Protein AF-A0A8J4TEA5-F1 (afdb_monomer_lite)

Structure (mmCIF, N/CA/C/O backbone):
data_AF-A0A8J4TEA5-F1
#
_entry.id   AF-A0A8J4TEA5-F1
#
loop_
_atom_site.group_PDB
_atom_site.id
_atom_site.type_symbol
_atom_site.label_atom_id
_atom_site.label_alt_id
_atom_site.label_comp_id
_atom_site.label_asym_id
_atom_site.label_entity_id
_atom_site.label_seq_id
_atom_site.pdbx_PDB_ins_code
_atom_site.Cartn_x
_atom_site.Cartn_y
_atom_site.Cartn_z
_atom_site.occupancy
_atom_site.B_iso_or_equiv
_atom_site.auth_seq_id
_atom_site.auth_comp_id
_atom_site.auth_asym_id
_atom_site.auth_atom_id
_atom_site.pdbx_PDB_model_num
ATOM 1 N N . MET A 1 1 ? 71.083 -6.323 24.530 1.00 54.84 1 MET A N 1
ATOM 2 C CA . MET A 1 1 ? 70.766 -6.629 23.123 1.00 54.84 1 MET A CA 1
ATOM 3 C C . MET A 1 1 ? 69.587 -7.577 23.163 1.00 54.84 1 MET A C 1
ATOM 5 O O . MET A 1 1 ? 69.746 -8.673 23.676 1.00 54.84 1 MET A O 1
ATOM 9 N N . VAL A 1 2 ? 68.397 -7.080 22.828 1.00 57.88 2 VAL A N 1
ATOM 10 C CA . VAL A 1 2 ? 67.148 -7.854 22.814 1.00 57.88 2 VAL A CA 1
ATOM 11 C C . VAL A 1 2 ? 66.855 -8.133 21.348 1.00 57.88 2 VAL A C 1
ATOM 13 O O . VAL A 1 2 ? 66.681 -7.182 20.589 1.00 57.88 2 VAL A O 1
ATOM 16 N N . ASP A 1 3 ? 66.877 -9.407 20.967 1.00 55.09 3 ASP A N 1
ATOM 17 C CA . ASP A 1 3 ? 66.450 -9.868 19.646 1.00 55.09 3 ASP A CA 1
ATOM 18 C C . ASP A 1 3 ? 64.917 -9.767 19.523 1.00 55.09 3 ASP A C 1
ATOM 20 O O . ASP A 1 3 ? 64.208 -10.243 20.418 1.00 55.09 3 ASP A O 1
ATOM 24 N N . PRO A 1 4 ? 64.384 -9.162 18.447 1.00 65.62 4 PRO A N 1
ATOM 25 C CA . PRO A 1 4 ? 62.966 -9.228 18.101 1.00 65.62 4 PRO A CA 1
ATOM 26 C C . PRO A 1 4 ? 62.589 -10.607 17.537 1.00 65.62 4 PRO A C 1
ATOM 28 O O . PRO A 1 4 ? 63.216 -11.088 16.598 1.00 65.62 4 PRO A O 1
ATOM 31 N N . LEU A 1 5 ? 61.540 -11.224 18.089 1.00 60.00 5 LEU A N 1
ATOM 32 C CA . LEU A 1 5 ? 60.923 -12.439 17.548 1.00 60.00 5 LEU A CA 1
ATOM 33 C C . LEU A 1 5 ? 59.873 -12.093 16.478 1.00 60.00 5 LEU A C 1
ATOM 35 O O . LEU A 1 5 ? 59.107 -11.140 16.626 1.00 60.00 5 LEU A O 1
ATOM 39 N N . GLU A 1 6 ? 59.890 -12.899 15.417 1.00 63.53 6 GLU A N 1
ATOM 40 C CA . GLU A 1 6 ? 59.111 -12.840 14.172 1.00 63.53 6 GLU A CA 1
ATOM 41 C C . GLU A 1 6 ? 57.578 -12.988 14.355 1.00 63.53 6 GLU A C 1
ATOM 43 O O . GLU A 1 6 ? 57.129 -13.542 15.364 1.00 63.53 6 GLU A O 1
ATOM 48 N N . PRO A 1 7 ? 56.756 -12.549 13.374 1.00 56.31 7 PRO A N 1
ATOM 49 C CA . PRO A 1 7 ? 55.298 -12.684 13.395 1.00 56.31 7 PRO A CA 1
ATOM 50 C C . PRO A 1 7 ? 54.759 -13.773 12.448 1.00 56.31 7 PRO A C 1
ATOM 52 O O . PRO A 1 7 ? 55.001 -13.723 11.244 1.00 56.31 7 PRO A O 1
ATOM 55 N N . GLU A 1 8 ? 53.894 -14.667 12.939 1.00 46.09 8 GLU A N 1
ATOM 56 C CA . GLU A 1 8 ? 53.123 -15.594 12.096 1.00 46.09 8 GLU A CA 1
ATOM 57 C C . GLU A 1 8 ? 51.718 -15.834 12.677 1.00 46.09 8 GLU A C 1
ATOM 59 O O . GLU A 1 8 ? 51.585 -16.395 13.757 1.00 46.09 8 GLU A O 1
ATOM 64 N N . ASP A 1 9 ? 50.666 -15.431 11.952 1.00 49.34 9 ASP A N 1
ATOM 65 C CA . ASP A 1 9 ? 49.550 -16.344 11.655 1.00 49.34 9 ASP A CA 1
ATOM 66 C C . ASP A 1 9 ? 48.662 -15.797 10.522 1.00 49.34 9 ASP A C 1
ATOM 68 O O . ASP A 1 9 ? 47.962 -14.785 10.637 1.00 49.34 9 ASP A O 1
ATOM 72 N N . GLN A 1 10 ? 48.723 -16.479 9.379 1.00 50.19 10 GLN A N 1
ATOM 73 C CA . GLN A 1 10 ? 47.953 -16.177 8.176 1.00 50.19 10 GLN A CA 1
ATOM 74 C C . GLN A 1 10 ? 46.578 -16.844 8.274 1.00 50.19 10 GLN A C 1
ATOM 76 O O . GLN A 1 10 ? 46.428 -18.059 8.131 1.00 50.19 10 GLN A O 1
ATOM 81 N N . ASN A 1 11 ? 45.554 -16.021 8.494 1.00 47.53 11 ASN A N 1
ATOM 82 C CA . ASN A 1 11 ? 44.159 -16.437 8.524 1.00 47.53 11 ASN A CA 1
ATOM 83 C C . ASN A 1 11 ? 43.731 -17.011 7.153 1.00 47.53 11 ASN A C 1
ATOM 85 O O . ASN A 1 11 ? 43.715 -16.317 6.134 1.00 47.53 11 ASN A O 1
ATOM 89 N N . LYS A 1 12 ? 43.408 -18.309 7.129 1.00 49.78 12 LYS A N 1
ATOM 90 C CA . LYS A 1 12 ? 43.076 -19.090 5.929 1.00 49.78 12 LYS A CA 1
ATOM 91 C C . LYS A 1 12 ? 41.698 -18.709 5.381 1.00 49.78 12 LYS A C 1
ATOM 93 O O . LYS A 1 12 ? 40.661 -19.098 5.913 1.00 49.78 12 LYS A O 1
ATOM 98 N N . ILE A 1 13 ? 41.704 -18.014 4.247 1.00 47.03 13 ILE A N 1
ATOM 99 C CA . ILE A 1 13 ? 40.553 -17.771 3.370 1.00 47.03 13 ILE A CA 1
ATOM 100 C C . ILE A 1 13 ? 40.094 -19.107 2.762 1.00 47.03 13 ILE A C 1
ATOM 102 O O . ILE A 1 13 ? 40.784 -19.694 1.931 1.00 47.03 13 ILE A O 1
ATOM 106 N N . LYS A 1 14 ? 38.911 -19.591 3.154 1.00 52.03 14 LYS A N 1
ATOM 107 C CA . LYS A 1 14 ? 38.237 -20.748 2.542 1.00 52.03 14 LYS A CA 1
ATOM 108 C C . LYS A 1 14 ? 37.222 -20.235 1.513 1.00 52.03 14 LYS A C 1
ATOM 110 O O . LYS A 1 14 ? 36.134 -19.805 1.878 1.00 52.03 14 LYS A O 1
ATOM 115 N N . ARG A 1 15 ? 37.586 -20.245 0.226 1.00 42.56 15 ARG A N 1
ATOM 116 C CA . ARG A 1 15 ? 36.640 -20.082 -0.895 1.00 42.56 15 ARG A CA 1
ATOM 117 C C . ARG A 1 15 ? 36.184 -21.470 -1.365 1.00 42.56 15 ARG A C 1
ATOM 119 O O . ARG A 1 15 ? 37.051 -22.324 -1.541 1.00 42.56 15 ARG A O 1
ATOM 126 N N . PRO A 1 16 ? 34.880 -21.721 -1.579 1.00 50.53 16 PRO A N 1
ATOM 127 C CA . PRO A 1 16 ? 34.434 -22.956 -2.203 1.00 50.53 16 PRO A CA 1
ATOM 128 C C . PRO A 1 16 ? 34.697 -22.893 -3.712 1.00 50.53 16 PRO A C 1
ATOM 130 O O . PRO A 1 16 ? 34.284 -21.965 -4.405 1.00 50.53 16 PRO A O 1
ATOM 133 N N . TYR A 1 17 ? 35.447 -23.887 -4.169 1.00 45.22 17 TYR A N 1
ATOM 134 C CA . TYR A 1 17 ? 35.775 -24.194 -5.555 1.00 45.22 17 TYR A CA 1
ATOM 135 C C . TYR A 1 17 ? 34.497 -24.677 -6.262 1.00 45.22 17 TYR A C 1
ATOM 137 O O . TYR A 1 17 ? 33.875 -25.628 -5.794 1.00 45.22 17 TYR A O 1
ATOM 145 N N . PHE A 1 18 ? 34.096 -24.037 -7.361 1.00 44.44 18 PHE A N 1
ATOM 146 C CA . PHE A 1 18 ? 33.164 -24.629 -8.323 1.00 44.44 18 PHE A CA 1
ATOM 147 C C . PHE A 1 18 ? 33.994 -25.103 -9.515 1.00 44.44 18 PHE A C 1
ATOM 149 O O . PHE A 1 18 ? 34.593 -24.293 -10.220 1.00 44.44 18 PHE A O 1
ATOM 156 N N . GLU A 1 19 ? 34.070 -26.422 -9.677 1.00 41.06 19 GLU A N 1
ATOM 157 C CA . GLU A 1 19 ? 34.690 -27.087 -10.819 1.00 41.06 19 GLU A CA 1
ATOM 158 C C . GLU A 1 19 ? 33.821 -26.925 -12.070 1.00 41.06 19 GLU A C 1
ATOM 160 O O . GLU A 1 19 ? 32.629 -27.233 -12.081 1.00 41.06 19 GLU A O 1
ATOM 165 N N . THR A 1 20 ? 34.447 -26.460 -13.143 1.00 44.72 20 THR A N 1
ATOM 166 C CA . THR A 1 20 ? 34.006 -26.625 -14.527 1.00 44.72 20 THR A CA 1
ATOM 167 C C . THR A 1 20 ? 34.498 -27.970 -15.066 1.00 44.72 20 THR A C 1
ATOM 169 O O . THR A 1 20 ? 35.666 -28.301 -14.867 1.00 44.72 20 THR A O 1
ATOM 172 N N . PRO A 1 21 ? 33.696 -28.698 -15.860 1.00 50.22 21 PRO A N 1
ATOM 173 C CA . PRO A 1 21 ? 34.236 -29.647 -16.820 1.00 50.22 21 PRO A CA 1
ATOM 174 C C . PRO A 1 21 ? 34.131 -29.084 -18.243 1.00 50.22 21 PRO A C 1
ATOM 176 O O . PRO A 1 21 ? 33.059 -28.715 -18.719 1.00 50.22 21 PRO A O 1
ATOM 179 N N . ALA A 1 22 ? 35.279 -29.029 -18.916 1.00 36.62 22 ALA A N 1
ATOM 180 C CA . ALA A 1 22 ? 35.424 -28.815 -20.350 1.00 36.62 22 ALA A CA 1
ATOM 181 C C . ALA A 1 22 ? 35.763 -30.150 -21.038 1.00 36.62 22 ALA A C 1
ATOM 183 O O . ALA A 1 22 ? 36.584 -30.886 -20.495 1.00 36.62 22 ALA A O 1
ATOM 184 N N . ALA A 1 23 ? 35.157 -30.404 -22.210 1.00 37.38 23 ALA A N 1
ATOM 185 C CA . ALA A 1 23 ? 35.513 -31.342 -23.305 1.00 37.38 23 ALA A CA 1
ATOM 186 C C . ALA A 1 23 ? 34.206 -31.892 -23.928 1.00 37.38 23 ALA A C 1
ATOM 188 O O . ALA A 1 23 ? 33.296 -32.230 -23.185 1.00 37.38 23 ALA A O 1
ATOM 189 N N . ALA A 1 24 ? 33.990 -32.041 -25.237 1.00 37.72 24 ALA A N 1
ATOM 190 C CA . ALA A 1 24 ? 34.789 -31.832 -26.439 1.00 37.72 24 ALA A CA 1
ATOM 191 C C . ALA A 1 24 ? 33.845 -31.772 -27.670 1.00 37.72 24 ALA A C 1
ATOM 193 O O . ALA A 1 24 ? 32.758 -32.336 -27.629 1.00 37.72 24 ALA A O 1
ATOM 194 N N . SER A 1 25 ? 34.357 -31.180 -28.754 1.00 42.47 25 SER A N 1
ATOM 195 C CA . SER A 1 25 ? 34.213 -31.587 -30.167 1.00 42.47 25 SER A CA 1
ATOM 196 C C . SER A 1 25 ? 32.891 -31.488 -30.958 1.00 42.47 25 SER A C 1
ATOM 198 O O . SER A 1 25 ? 31.869 -32.059 -30.609 1.00 42.47 25 SER A O 1
ATOM 200 N N . GLU A 1 26 ? 33.087 -30.895 -32.148 1.00 40.88 26 GLU A N 1
ATOM 201 C CA . GLU A 1 26 ? 32.469 -31.157 -33.463 1.00 40.88 26 GLU A CA 1
ATOM 202 C C . GLU A 1 26 ? 31.247 -30.322 -33.904 1.00 40.88 26 GLU A C 1
ATOM 204 O O . GLU A 1 26 ? 30.128 -30.452 -33.423 1.00 40.88 26 GLU A O 1
ATOM 209 N N . ALA A 1 27 ? 31.505 -29.452 -34.894 1.00 42.91 27 ALA A N 1
ATOM 210 C CA . ALA A 1 27 ? 30.527 -28.774 -35.752 1.00 42.91 27 ALA A CA 1
ATOM 211 C C . ALA A 1 27 ? 29.870 -29.793 -36.713 1.00 42.91 27 ALA A C 1
ATOM 213 O O . ALA A 1 27 ? 30.503 -30.814 -36.994 1.00 42.91 27 ALA A O 1
ATOM 214 N N . PRO A 1 28 ? 28.670 -29.538 -37.286 1.00 41.94 28 PRO A N 1
ATOM 215 C CA . PRO A 1 28 ? 28.622 -28.717 -38.508 1.00 41.94 28 PRO A CA 1
ATOM 216 C C . PRO A 1 28 ? 27.302 -27.948 -38.793 1.00 41.94 28 PRO A C 1
ATOM 218 O O . PRO A 1 28 ? 26.219 -28.350 -38.397 1.00 41.94 28 PRO A O 1
ATOM 221 N N . CYS A 1 29 ? 27.463 -26.883 -39.588 1.00 29.98 29 CYS A N 1
ATOM 222 C CA . CYS A 1 29 ? 26.593 -26.334 -40.648 1.00 29.98 29 CYS A CA 1
ATOM 223 C C . CYS A 1 29 ? 25.100 -25.982 -40.441 1.00 29.98 29 CYS A C 1
ATOM 225 O O . CYS A 1 29 ? 24.303 -26.706 -39.859 1.00 29.98 29 CYS A O 1
ATOM 227 N N . LEU A 1 30 ? 24.758 -24.859 -41.086 1.00 38.50 30 LEU A N 1
ATOM 228 C CA . LEU A 1 30 ? 23.430 -24.321 -41.406 1.00 38.50 30 LEU A CA 1
ATOM 229 C C . LEU A 1 30 ? 22.550 -25.330 -42.183 1.00 38.50 30 LEU A C 1
ATOM 231 O O . LEU A 1 30 ? 23.063 -26.308 -42.733 1.00 38.50 30 LEU A O 1
ATOM 235 N N . PRO A 1 31 ? 21.244 -25.043 -42.320 1.00 40.28 31 PRO A N 1
ATOM 236 C CA . PRO A 1 31 ? 20.863 -24.339 -43.543 1.00 40.28 31 PRO A CA 1
ATOM 237 C C . PRO A 1 31 ? 19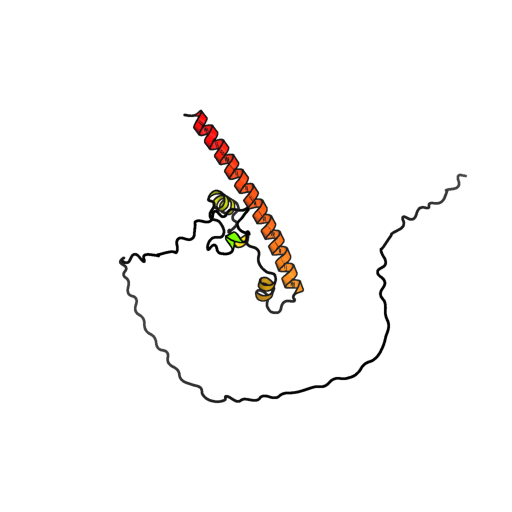.903 -23.163 -43.331 1.00 40.28 31 PRO A C 1
ATOM 239 O O . PRO A 1 31 ? 19.056 -23.145 -42.439 1.00 40.28 31 PRO A O 1
ATOM 242 N N . GLU A 1 32 ? 20.073 -22.204 -44.231 1.00 35.75 32 GLU A N 1
ATOM 243 C CA . GLU A 1 32 ? 19.113 -21.186 -44.636 1.00 35.75 32 GLU A CA 1
ATOM 244 C C . GLU A 1 32 ? 17.847 -21.843 -45.186 1.00 35.75 32 GLU A C 1
ATOM 246 O O . GLU A 1 32 ? 17.954 -22.829 -45.916 1.00 35.75 32 GLU A O 1
ATOM 251 N N . GLN A 1 33 ? 16.678 -21.276 -44.886 1.00 35.91 33 GLN A N 1
ATOM 252 C CA . GLN A 1 33 ? 15.526 -21.332 -45.784 1.00 35.91 33 GLN A CA 1
ATOM 253 C C . GLN A 1 33 ? 14.772 -20.007 -45.700 1.00 35.91 33 GLN A C 1
ATOM 255 O O . GLN A 1 33 ? 14.058 -19.726 -44.735 1.00 35.91 33 GLN A O 1
ATOM 260 N N . ASP A 1 34 ? 15.001 -19.201 -46.730 1.00 32.69 34 ASP A N 1
ATOM 261 C CA . ASP A 1 34 ? 14.084 -18.199 -47.240 1.00 32.69 34 ASP A CA 1
ATOM 262 C C . ASP A 1 34 ? 12.714 -18.831 -47.501 1.00 32.69 34 ASP A C 1
ATOM 264 O O . ASP A 1 34 ? 12.623 -19.873 -48.142 1.00 32.69 34 ASP A O 1
ATOM 268 N N . GLU A 1 35 ? 11.649 -18.171 -47.058 1.00 35.19 35 GLU A N 1
ATOM 269 C CA . GLU A 1 35 ? 10.348 -18.267 -47.716 1.00 35.19 35 GLU A CA 1
ATOM 270 C C . GLU A 1 35 ? 9.827 -16.837 -47.853 1.00 35.19 35 GLU A C 1
ATOM 272 O O . GLU A 1 35 ? 9.188 -16.263 -46.965 1.00 35.19 35 GLU A O 1
ATOM 277 N N . ASP A 1 36 ? 10.173 -16.263 -49.002 1.00 31.34 36 ASP A N 1
ATOM 278 C CA . ASP A 1 36 ? 9.423 -15.223 -49.680 1.00 31.34 36 ASP A CA 1
ATOM 279 C C . ASP A 1 36 ? 7.919 -15.507 -49.601 1.00 31.34 36 ASP A C 1
ATOM 281 O O . ASP A 1 36 ? 7.414 -16.521 -50.092 1.00 31.34 36 ASP A O 1
ATOM 285 N N . ARG A 1 37 ? 7.160 -14.555 -49.060 1.00 38.84 37 ARG A N 1
ATOM 286 C CA . ARG A 1 37 ? 5.764 -14.417 -49.464 1.00 38.84 37 ARG A CA 1
ATOM 287 C C . ARG A 1 37 ? 5.397 -12.960 -49.626 1.00 38.84 37 ARG A C 1
ATOM 289 O O . ARG A 1 37 ? 4.761 -12.340 -48.775 1.00 38.84 37 ARG A O 1
ATOM 296 N N . GLU A 1 38 ? 5.765 -12.463 -50.796 1.00 33.06 38 GLU A N 1
ATOM 297 C CA . GLU A 1 38 ? 5.090 -11.370 -51.471 1.00 33.06 38 GLU A CA 1
ATOM 298 C C . GLU A 1 38 ? 3.570 -11.597 -51.451 1.00 33.06 38 GLU A C 1
ATOM 300 O O . GLU A 1 38 ? 3.068 -12.662 -51.822 1.00 33.06 38 GLU A O 1
ATOM 305 N N . LYS A 1 39 ? 2.829 -10.576 -51.019 1.00 41.09 39 LYS A N 1
ATOM 306 C CA . LYS A 1 39 ? 1.477 -10.283 -51.505 1.00 41.09 39 LYS A CA 1
ATOM 307 C C . LYS A 1 39 ? 1.163 -8.815 -51.253 1.00 41.09 39 LYS A C 1
ATOM 309 O O . LYS A 1 39 ? 0.598 -8.424 -50.237 1.00 41.09 39 LYS A O 1
ATOM 314 N N . GLU A 1 40 ? 1.636 -8.022 -52.204 1.00 34.50 40 GLU A N 1
ATOM 315 C CA . GLU A 1 40 ? 0.858 -7.042 -52.958 1.00 34.50 40 GLU A CA 1
ATOM 316 C C . GLU A 1 40 ? -0.489 -6.626 -52.338 1.00 34.50 40 GLU A C 1
ATOM 318 O O . GLU A 1 40 ? -1.475 -7.366 -52.349 1.00 34.50 40 GLU A O 1
ATOM 323 N N . LYS A 1 41 ? -0.547 -5.370 -51.892 1.00 34.97 41 LYS A N 1
ATOM 324 C CA . LYS A 1 41 ? -1.749 -4.549 -52.032 1.00 34.97 41 LYS A CA 1
ATOM 325 C C . LYS A 1 41 ? -1.338 -3.094 -52.217 1.00 34.97 41 LYS A C 1
ATOM 327 O O . LYS A 1 41 ? -1.284 -2.303 -51.281 1.00 34.97 41 LYS A O 1
ATOM 332 N N . THR A 1 42 ? -1.007 -2.769 -53.458 1.00 27.80 42 THR A N 1
ATOM 333 C CA . THR A 1 42 ? -0.973 -1.393 -53.944 1.00 27.80 42 THR A CA 1
ATOM 334 C C . THR A 1 42 ? -2.380 -0.994 -54.379 1.00 27.80 42 THR A C 1
ATOM 336 O O . THR A 1 42 ? -3.129 -1.817 -54.902 1.00 27.80 42 THR A O 1
ATOM 339 N N . ALA A 1 43 ? -2.652 0.301 -54.216 1.00 30.97 43 ALA A N 1
ATOM 340 C CA . ALA A 1 43 ? -3.688 1.109 -54.857 1.00 30.97 43 ALA A CA 1
ATOM 341 C C . ALA A 1 43 ? -4.904 1.457 -53.970 1.00 30.97 43 ALA A C 1
ATOM 343 O O . ALA A 1 43 ? -5.829 0.666 -53.802 1.00 30.97 43 ALA A O 1
ATOM 344 N N . LEU A 1 44 ? -4.889 2.702 -53.468 1.00 31.53 44 LEU A N 1
ATOM 345 C CA . LEU A 1 44 ? -5.794 3.816 -53.830 1.00 31.53 44 LEU A CA 1
ATOM 346 C C . LEU A 1 44 ? -6.102 4.712 -52.607 1.00 31.53 44 LEU A C 1
ATOM 348 O O . LEU A 1 44 ? -6.976 4.414 -51.802 1.00 31.53 44 LEU A O 1
ATOM 352 N N . ASP A 1 45 ? -5.362 5.819 -52.515 1.00 35.84 45 ASP A N 1
ATOM 353 C CA . ASP A 1 45 ? -5.788 7.129 -51.968 1.00 35.84 45 ASP A CA 1
ATOM 354 C C . ASP A 1 45 ? -6.632 7.852 -53.060 1.00 35.84 45 ASP A C 1
ATOM 356 O O . ASP A 1 45 ? -6.621 7.348 -54.194 1.00 35.84 45 ASP A O 1
ATOM 360 N N . PRO A 1 46 ? -7.247 9.049 -52.890 1.00 48.38 46 PRO A N 1
ATOM 361 C CA . PRO A 1 46 ? -7.595 9.881 -51.714 1.00 48.38 46 PRO A CA 1
ATOM 362 C C . PRO A 1 46 ? -9.116 10.185 -51.660 1.00 48.38 46 PRO A C 1
ATOM 364 O O . PRO A 1 46 ? -9.822 9.937 -52.632 1.00 48.38 46 PRO A O 1
ATOM 367 N N . GLN A 1 47 ? -9.618 10.839 -50.601 1.00 31.58 47 GLN A N 1
ATOM 368 C CA . GLN A 1 47 ? -10.272 12.160 -50.746 1.00 31.58 47 GLN A CA 1
ATOM 369 C C . GLN A 1 47 ? -10.737 12.772 -49.415 1.00 31.58 47 GLN A C 1
ATOM 371 O O . GLN A 1 47 ? -11.347 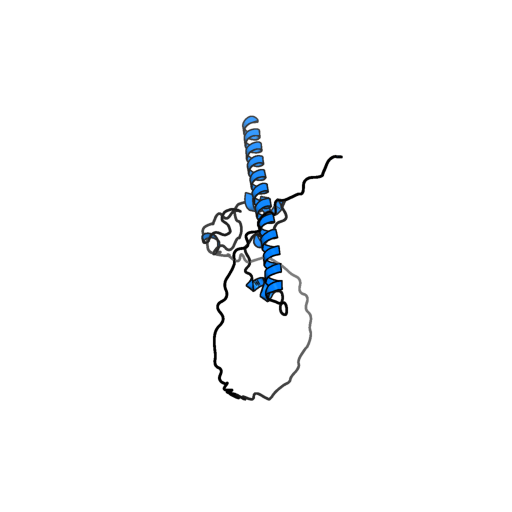12.133 -48.562 1.00 31.58 47 GLN A O 1
ATOM 376 N N . GLU A 1 48 ? -10.402 14.056 -49.316 1.00 34.12 48 GLU A N 1
ATOM 377 C CA . GLU A 1 48 ? -10.760 15.074 -48.335 1.00 34.12 48 GLU A CA 1
ATOM 378 C C . GLU A 1 48 ? -12.257 15.141 -48.008 1.00 34.12 48 GLU A C 1
ATOM 380 O O . GLU A 1 48 ? -13.086 14.954 -48.893 1.00 34.12 48 GLU A O 1
ATOM 385 N N . GLN A 1 49 ? -12.580 15.555 -46.775 1.00 33.25 49 GLN A N 1
ATOM 386 C CA . GLN A 1 49 ? -13.445 16.720 -46.522 1.00 33.25 49 GLN A CA 1
ATOM 387 C C . GLN A 1 49 ? -13.543 17.029 -45.015 1.00 33.25 49 GLN A C 1
ATOM 389 O O . GLN A 1 49 ? -14.225 16.344 -44.260 1.00 33.25 49 GLN A O 1
ATOM 394 N N . GLU A 1 50 ? -12.879 18.108 -44.596 1.00 36.00 50 GLU A N 1
ATOM 395 C CA . GLU A 1 50 ? -13.434 19.047 -43.607 1.00 36.00 50 GLU A CA 1
ATOM 396 C C . GLU A 1 50 ? -14.568 19.835 -44.294 1.00 36.00 50 GLU A C 1
ATOM 398 O O . GLU A 1 50 ? -14.457 20.100 -45.499 1.00 36.00 50 GLU A O 1
ATOM 403 N N . PRO A 1 51 ? -15.667 20.185 -43.594 1.00 38.94 51 PRO A N 1
ATOM 404 C CA . PRO A 1 51 ? -15.663 21.437 -42.825 1.00 38.94 51 PRO A CA 1
ATOM 405 C C . PRO A 1 51 ? -16.507 21.458 -41.528 1.00 38.94 51 PRO A C 1
ATOM 407 O O . PRO A 1 51 ? -17.589 20.884 -41.439 1.00 38.94 51 PRO A O 1
ATOM 410 N N . GLN A 1 52 ? -15.981 22.191 -40.540 1.00 33.19 52 GLN A N 1
ATOM 411 C CA . GLN A 1 52 ? -16.616 23.286 -39.779 1.00 33.19 52 GLN A CA 1
ATOM 412 C C . GLN A 1 52 ? -18.157 23.278 -39.637 1.00 33.19 52 GLN A C 1
ATOM 414 O O . GLN A 1 52 ? -18.855 23.430 -40.626 1.00 33.19 52 GLN A O 1
ATOM 419 N N . GLU A 1 53 ? -18.688 23.282 -38.406 1.00 32.75 53 GLU A N 1
ATOM 420 C CA . GLU A 1 53 ? -19.345 24.470 -37.824 1.00 32.75 53 GLU A CA 1
ATOM 421 C C . GLU A 1 53 ? -19.889 24.238 -36.406 1.00 32.75 53 GLU A C 1
ATOM 423 O O . GLU A 1 53 ? -20.128 23.133 -35.927 1.00 32.75 53 GLU A O 1
ATOM 428 N N . GLN A 1 54 ? -20.006 25.368 -35.729 1.00 39.16 54 GLN A N 1
ATOM 429 C CA . GLN A 1 54 ? -20.272 25.594 -34.324 1.00 39.16 54 GLN A CA 1
ATOM 430 C C . GLN A 1 54 ? -21.757 25.410 -34.002 1.00 39.16 54 GLN A C 1
ATOM 432 O O . GLN A 1 54 ? -22.597 25.869 -34.763 1.00 39.16 54 GLN A O 1
ATOM 437 N N . VAL A 1 55 ? -22.084 24.931 -32.800 1.00 32.44 55 VAL A N 1
ATOM 438 C CA . VAL A 1 55 ? -23.181 25.530 -32.021 1.00 32.44 55 VAL A CA 1
ATOM 439 C C . VAL A 1 55 ? -23.008 25.223 -30.540 1.00 32.44 55 VAL A C 1
ATOM 441 O O . VAL A 1 55 ? -23.044 24.077 -30.099 1.00 32.44 55 VAL A O 1
ATOM 444 N N . ALA A 1 56 ? -22.842 26.291 -29.765 1.00 42.09 56 ALA A N 1
ATOM 445 C CA . ALA A 1 56 ? -23.161 26.285 -28.354 1.00 42.09 56 ALA A CA 1
ATOM 446 C C . ALA A 1 56 ? -24.675 26.075 -28.187 1.00 42.09 56 ALA A C 1
ATOM 448 O O . ALA A 1 56 ? -25.483 26.710 -28.866 1.00 42.09 56 ALA A O 1
ATOM 449 N N . SER A 1 57 ? -25.065 25.224 -27.247 1.00 38.91 57 SER A N 1
ATOM 450 C CA . SER A 1 57 ? -26.357 25.354 -26.581 1.00 38.91 57 SER A CA 1
ATOM 451 C C . SER A 1 57 ? -26.217 24.881 -25.149 1.00 38.91 57 SER A C 1
ATOM 453 O O . SER A 1 57 ? -26.066 23.698 -24.851 1.00 38.91 57 SER A O 1
ATOM 455 N N . GLU A 1 58 ? -26.221 25.874 -24.271 1.00 42.00 58 GLU A N 1
ATOM 456 C CA . GLU A 1 58 ? -26.611 25.739 -22.883 1.00 42.00 58 GLU A CA 1
ATOM 457 C C . GLU A 1 58 ? -27.974 25.044 -22.803 1.00 42.00 58 GLU A C 1
ATOM 459 O O . GLU A 1 58 ? -28.898 25.424 -23.517 1.00 42.00 58 GLU A O 1
ATOM 464 N N . GLN A 1 59 ? -28.106 24.066 -21.908 1.00 35.41 59 GLN A N 1
ATOM 465 C CA . GLN A 1 59 ? -29.105 24.045 -20.830 1.00 35.41 59 GLN A CA 1
ATOM 466 C C . GLN A 1 59 ? -29.257 22.619 -20.287 1.00 35.41 59 GLN A C 1
ATOM 468 O O . GLN A 1 59 ? -29.722 21.700 -20.954 1.00 35.41 59 GLN A O 1
ATOM 473 N N . SER A 1 60 ? -28.888 22.464 -19.015 1.00 37.16 60 SER A N 1
ATOM 474 C CA . SER A 1 60 ? -29.497 21.469 -18.126 1.00 37.16 60 SER A CA 1
ATOM 475 C C . SER A 1 60 ? -31.003 21.766 -18.022 1.00 37.16 60 SER A C 1
ATOM 477 O O . SER A 1 60 ? -31.369 22.944 -18.018 1.00 37.16 60 SER A O 1
ATOM 479 N N . PRO A 1 61 ? -31.876 20.752 -17.883 1.00 44.19 61 PRO A N 1
ATOM 480 C CA . PRO A 1 61 ? -32.036 20.147 -16.561 1.00 44.19 61 PRO A CA 1
ATOM 481 C C . PRO A 1 61 ? -32.271 18.623 -16.559 1.00 44.19 61 PRO A C 1
ATOM 483 O O . PRO A 1 61 ? -32.953 18.071 -17.412 1.00 44.19 61 PRO A O 1
ATOM 486 N N . GLN A 1 62 ? -31.698 17.981 -15.534 1.00 48.41 62 GLN A N 1
ATOM 487 C CA . GLN A 1 62 ? -32.235 16.873 -14.725 1.00 48.41 62 GLN A CA 1
ATOM 488 C C . GLN A 1 62 ? -33.369 16.029 -15.343 1.00 48.41 62 GLN A C 1
ATOM 490 O O . GLN A 1 62 ? -34.460 16.541 -15.543 1.00 48.41 62 GLN A O 1
ATOM 495 N N . VAL A 1 63 ? -33.116 14.726 -15.507 1.00 35.38 63 VAL A N 1
ATOM 496 C CA . VAL A 1 63 ? -33.948 13.535 -15.192 1.00 35.38 63 VAL A CA 1
ATOM 497 C C . VAL A 1 63 ? -33.388 12.433 -16.097 1.00 35.38 63 VAL A C 1
ATOM 499 O O . VAL A 1 63 ? -33.568 12.437 -17.307 1.00 35.38 63 VAL A O 1
ATOM 502 N N . SER A 1 64 ? -32.601 11.503 -15.576 1.00 37.03 64 SER A N 1
ATOM 503 C CA . SER A 1 64 ? -33.140 10.181 -15.270 1.00 37.03 64 SER A CA 1
ATOM 504 C C . SER A 1 64 ? -32.174 9.468 -14.343 1.00 37.03 64 SER A C 1
ATOM 506 O O . SER A 1 64 ? -30.990 9.336 -14.644 1.00 37.03 64 SER A O 1
ATOM 508 N N . GLN A 1 65 ? -32.711 9.004 -13.218 1.00 49.78 65 GLN A N 1
ATOM 509 C CA . GLN A 1 65 ? -32.135 7.943 -12.409 1.00 49.78 65 GLN A CA 1
ATOM 510 C C . GLN A 1 65 ? -31.760 6.779 -13.328 1.00 49.78 65 GLN A C 1
ATOM 512 O O . GLN A 1 65 ? -32.597 5.944 -13.663 1.00 49.78 65 GLN A O 1
ATOM 517 N N . LEU A 1 66 ? -30.493 6.713 -13.731 1.00 44.00 66 LEU A N 1
ATOM 518 C CA . LEU A 1 66 ? -29.899 5.448 -14.115 1.00 44.00 66 LEU A CA 1
ATOM 519 C C . LEU A 1 66 ? -29.870 4.629 -12.834 1.00 44.00 66 LEU A C 1
ATOM 521 O O . LEU A 1 66 ? -29.033 4.824 -11.953 1.00 44.00 66 LEU A O 1
ATOM 525 N N . GLN A 1 67 ? -30.882 3.777 -12.720 1.00 46.28 67 GLN A N 1
ATOM 526 C CA . GLN A 1 67 ? -30.905 2.616 -11.857 1.00 46.28 67 GLN A CA 1
ATOM 527 C C . GLN A 1 67 ? -29.661 1.805 -12.207 1.00 46.28 67 GLN A C 1
ATOM 529 O O . GLN A 1 67 ? -29.677 0.944 -13.082 1.00 46.28 67 GLN A O 1
ATOM 534 N N . ASN A 1 68 ? -28.548 2.149 -11.565 1.00 42.22 68 ASN A N 1
ATOM 535 C CA . ASN A 1 68 ? -27.356 1.341 -11.581 1.00 42.22 68 ASN A CA 1
ATOM 536 C C . ASN A 1 68 ? -27.722 0.126 -10.731 1.00 42.22 68 ASN A C 1
ATOM 538 O O . ASN A 1 68 ? -27.555 0.132 -9.512 1.00 42.22 68 ASN A O 1
ATOM 542 N N . SER A 1 69 ? -28.315 -0.886 -11.368 1.00 48.66 69 SER A N 1
ATOM 543 C CA . SER A 1 69 ? -28.328 -2.255 -10.868 1.00 48.66 69 SER A CA 1
ATOM 544 C C . SER A 1 69 ? -26.881 -2.728 -10.879 1.00 48.66 69 SER A C 1
ATOM 546 O O . SER A 1 69 ? -26.448 -3.504 -11.731 1.00 48.66 69 SER A O 1
ATOM 548 N N . GLU A 1 70 ? -26.094 -2.136 -9.992 1.00 59.88 70 GLU A N 1
ATOM 549 C CA . GLU A 1 70 ? -24.762 -2.584 -9.705 1.00 59.88 70 GLU A CA 1
ATOM 550 C C . GLU A 1 70 ? -24.937 -3.980 -9.112 1.00 59.88 70 GLU A C 1
ATOM 552 O O . GLU A 1 70 ? -25.738 -4.133 -8.184 1.00 59.88 70 GLU A O 1
ATOM 557 N N . PRO A 1 71 ? -24.301 -5.015 -9.681 1.00 51.53 71 PRO A N 1
ATOM 558 C CA . PRO A 1 71 ? -24.378 -6.337 -9.093 1.00 51.53 71 PRO A CA 1
ATOM 559 C C . PRO A 1 71 ? -23.975 -6.195 -7.627 1.00 51.53 71 PRO A C 1
ATOM 561 O O . PRO A 1 71 ? -22.923 -5.628 -7.330 1.00 51.53 71 PRO A O 1
ATOM 564 N N . GLU A 1 72 ? -24.855 -6.642 -6.728 1.00 56.12 72 GLU A N 1
ATOM 565 C CA . GLU A 1 72 ? -24.612 -6.767 -5.291 1.00 56.12 72 GLU A CA 1
ATOM 566 C C . GLU A 1 72 ? -23.422 -7.720 -5.118 1.00 56.12 72 GLU A C 1
ATOM 568 O O . GLU A 1 72 ? -23.566 -8.920 -4.891 1.00 56.12 72 GLU A O 1
ATOM 573 N N . HIS A 1 73 ? -22.212 -7.203 -5.326 1.00 55.59 73 HIS A N 1
ATOM 574 C CA . HIS A 1 73 ? -20.995 -7.899 -4.985 1.00 55.59 73 HIS A CA 1
ATOM 575 C C . HIS A 1 73 ? -21.075 -8.091 -3.471 1.00 55.59 73 HIS A C 1
ATOM 577 O O . HIS A 1 73 ? -21.229 -7.086 -2.763 1.00 55.59 73 HIS A O 1
ATOM 583 N N . PRO A 1 74 ? -21.005 -9.333 -2.949 1.00 63.47 74 PRO A N 1
ATOM 584 C CA . PRO A 1 74 ? -20.946 -9.541 -1.511 1.00 63.47 74 PRO A CA 1
ATOM 585 C C . PRO A 1 74 ? -19.869 -8.609 -0.970 1.00 63.47 74 PRO A C 1
ATOM 587 O O . PRO A 1 74 ? -18.766 -8.568 -1.510 1.00 63.47 74 PRO A O 1
ATOM 590 N N . LYS A 1 75 ? -20.233 -7.767 -0.000 1.00 71.94 75 LYS A N 1
ATOM 591 C CA . LYS A 1 75 ? -19.424 -6.620 0.418 1.00 71.94 75 LYS A CA 1
ATOM 592 C C . LYS A 1 75 ? -18.151 -7.122 1.099 1.00 71.94 75 LYS A C 1
ATOM 594 O O . LYS A 1 75 ? -18.110 -7.292 2.315 1.00 71.94 75 LYS A O 1
ATOM 599 N N . LEU A 1 76 ? -17.135 -7.428 0.295 1.00 86.69 76 LEU A N 1
ATOM 600 C CA . LEU A 1 76 ? -15.864 -7.969 0.752 1.00 86.69 76 LEU A CA 1
ATOM 601 C C . LEU A 1 76 ? -15.196 -6.930 1.651 1.00 86.69 76 LEU A C 1
ATOM 603 O O . LEU A 1 76 ? -15.054 -5.763 1.274 1.00 86.69 76 LEU A O 1
ATOM 607 N N . HIS A 1 77 ? -14.808 -7.347 2.855 1.00 93.56 77 HIS A N 1
ATOM 608 C CA . HIS A 1 77 ? -14.048 -6.504 3.768 1.00 93.56 77 HIS A CA 1
ATOM 609 C C . HIS A 1 77 ? -12.559 -6.618 3.438 1.00 93.56 77 HIS A C 1
ATOM 611 O O . HIS A 1 77 ? -11.928 -7.622 3.763 1.00 93.56 77 HIS A O 1
ATOM 617 N N . LEU A 1 78 ? -12.019 -5.592 2.788 1.00 95.25 78 LEU A N 1
ATOM 618 C CA . LEU A 1 78 ? -10.635 -5.500 2.343 1.00 95.25 78 LEU A CA 1
ATOM 619 C C . LEU A 1 78 ? -9.914 -4.416 3.138 1.00 95.25 78 LEU A C 1
ATOM 621 O O . LEU A 1 78 ? -10.357 -3.265 3.210 1.00 95.25 78 LEU A O 1
ATOM 625 N N . ASP A 1 79 ? -8.802 -4.788 3.741 1.00 96.31 79 ASP A N 1
ATOM 626 C CA . ASP A 1 79 ? -7.968 -3.973 4.600 1.00 96.31 79 ASP A CA 1
ATOM 627 C C . ASP A 1 79 ? -6.479 -4.160 4.246 1.00 96.31 79 ASP A C 1
ATOM 629 O O . ASP A 1 79 ? -6.120 -4.893 3.326 1.00 96.31 79 ASP A O 1
ATOM 633 N N . LEU A 1 80 ? -5.585 -3.469 4.960 1.00 97.06 80 LEU A N 1
ATOM 634 C CA . LEU A 1 80 ? -4.138 -3.485 4.676 1.00 97.06 80 LEU A CA 1
ATOM 635 C C . LEU A 1 80 ? -3.449 -4.849 4.894 1.00 97.06 80 LEU A C 1
ATOM 637 O O . LEU A 1 80 ? -2.238 -4.959 4.667 1.00 97.06 80 LEU A O 1
ATOM 641 N N . TYR A 1 81 ? -4.171 -5.866 5.365 1.00 96.44 81 TYR A N 1
ATOM 642 C CA . TYR A 1 81 ? -3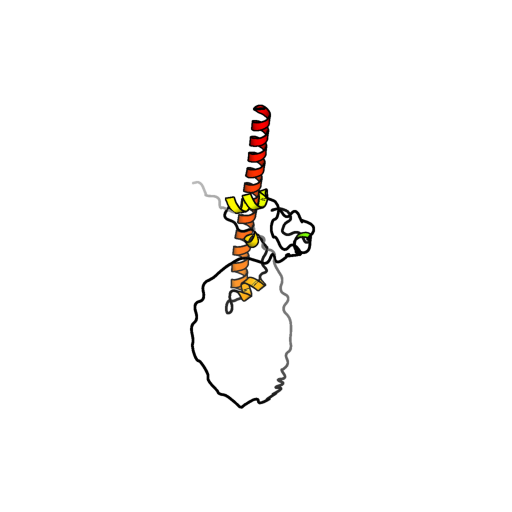.646 -7.204 5.622 1.00 96.44 81 TYR A CA 1
ATOM 643 C C . TYR A 1 81 ? -4.187 -8.264 4.661 1.00 96.44 81 TYR A C 1
ATOM 645 O O . TYR A 1 81 ? -3.547 -9.302 4.542 1.00 96.44 81 TYR A O 1
ATOM 653 N N . ASN A 1 82 ? -5.323 -8.030 3.997 1.00 94.88 82 ASN A N 1
ATOM 654 C CA . ASN A 1 82 ? -5.954 -9.028 3.124 1.00 94.88 82 ASN A CA 1
ATOM 655 C C . ASN A 1 82 ? -6.271 -8.541 1.695 1.00 94.88 82 ASN A C 1
ATOM 657 O O . ASN A 1 82 ? -6.860 -9.301 0.923 1.00 94.88 82 ASN A O 1
ATOM 661 N N . PHE A 1 83 ? -5.892 -7.313 1.326 1.00 95.19 83 PHE A N 1
ATOM 662 C CA . PHE A 1 83 ? -6.147 -6.756 -0.011 1.00 95.19 83 PHE A CA 1
ATOM 663 C C . PHE A 1 83 ? -5.421 -7.482 -1.157 1.00 95.19 83 PHE A C 1
ATOM 665 O O . PHE A 1 83 ? -5.837 -7.354 -2.303 1.00 95.19 83 PHE A O 1
ATOM 672 N N . ASP A 1 84 ? -4.349 -8.220 -0.866 1.00 92.31 84 ASP A N 1
ATOM 673 C CA . ASP A 1 84 ? -3.556 -9.006 -1.823 1.00 92.31 84 ASP A CA 1
ATOM 674 C C . ASP A 1 84 ? -3.876 -10.511 -1.769 1.00 92.31 84 ASP A C 1
ATOM 676 O O . ASP A 1 84 ? -3.180 -11.330 -2.365 1.00 92.31 84 ASP A O 1
ATOM 680 N N . SER A 1 85 ? -4.935 -10.892 -1.050 1.00 91.00 85 SER A N 1
ATOM 681 C CA . SER A 1 85 ? -5.398 -12.277 -0.995 1.00 91.00 85 SER A CA 1
ATOM 682 C C . SER A 1 85 ? -6.128 -12.675 -2.288 1.00 91.00 85 SER A C 1
ATOM 684 O O . SER A 1 85 ? -6.752 -11.823 -2.922 1.00 91.00 85 SER A O 1
ATOM 686 N N . PRO A 1 86 ? -6.169 -13.970 -2.657 1.00 89.12 86 PRO A N 1
ATOM 687 C CA . PRO A 1 86 ? -6.884 -14.428 -3.858 1.00 89.12 86 PRO A CA 1
ATOM 688 C C . PRO A 1 86 ? -8.388 -14.107 -3.823 1.00 89.12 86 PRO A C 1
ATOM 690 O O . PRO A 1 86 ? -9.039 -13.995 -4.855 1.00 89.12 86 PRO A O 1
ATOM 693 N N . VAL A 1 87 ? -8.955 -13.907 -2.628 1.00 85.31 87 VAL A N 1
ATOM 694 C CA . VAL A 1 87 ? -10.352 -13.477 -2.449 1.00 85.31 87 VAL A CA 1
ATOM 695 C C . VAL A 1 87 ? -10.566 -12.038 -2.943 1.00 85.31 87 VAL A C 1
ATOM 697 O O . VAL A 1 87 ? -11.675 -11.678 -3.333 1.00 85.31 87 VAL A O 1
ATOM 700 N N . ALA A 1 88 ? -9.515 -11.215 -2.944 1.00 88.25 88 ALA A N 1
ATOM 701 C CA . ALA A 1 88 ? -9.553 -9.823 -3.370 1.00 88.25 88 ALA A CA 1
ATOM 702 C C . ALA A 1 88 ? -9.362 -9.634 -4.887 1.00 88.25 88 ALA A C 1
ATOM 704 O O . ALA A 1 88 ? -9.779 -8.601 -5.402 1.00 88.25 88 ALA A O 1
ATOM 705 N N . GLU A 1 89 ? -8.809 -10.612 -5.618 1.00 85.88 89 GLU A N 1
ATOM 706 C CA . GLU A 1 89 ? -8.499 -10.496 -7.060 1.00 85.88 89 GLU A CA 1
ATOM 707 C C . GLU A 1 89 ? -9.730 -10.193 -7.938 1.00 85.88 89 GLU A C 1
ATOM 709 O O . GLU A 1 89 ? -9.612 -9.553 -8.980 1.00 85.88 89 GLU A O 1
ATOM 714 N N . GLY A 1 90 ? -10.927 -10.607 -7.509 1.00 82.25 90 GLY A N 1
ATOM 715 C CA . GLY A 1 90 ? -12.195 -10.313 -8.192 1.00 82.25 90 GLY A CA 1
ATOM 716 C C . GLY A 1 90 ? -12.921 -9.058 -7.693 1.00 82.25 90 GLY A C 1
ATOM 717 O O . GLY A 1 90 ? -14.020 -8.755 -8.162 1.00 82.25 90 GLY A O 1
ATOM 718 N N . SER A 1 91 ? -12.362 -8.344 -6.714 1.00 89.25 91 SER A N 1
ATOM 719 C CA . SER A 1 91 ? -12.973 -7.141 -6.146 1.00 89.25 91 SER A CA 1
ATOM 720 C C . SER A 1 91 ? -12.716 -5.920 -7.024 1.00 89.25 91 SER A C 1
ATOM 722 O O . SER A 1 91 ? -11.601 -5.673 -7.473 1.00 89.25 91 SER A O 1
ATOM 724 N N . ARG A 1 92 ? -13.741 -5.076 -7.195 1.00 90.94 92 ARG A N 1
ATOM 725 C CA . ARG A 1 92 ? -13.599 -3.775 -7.880 1.00 90.94 92 ARG A CA 1
ATOM 726 C C . ARG A 1 92 ? -12.852 -2.730 -7.043 1.00 90.94 92 ARG A C 1
ATOM 728 O O . ARG A 1 92 ? -12.416 -1.715 -7.576 1.00 90.94 92 ARG A O 1
ATOM 735 N N . TYR A 1 93 ? -12.742 -2.948 -5.734 1.00 93.00 93 TYR A N 1
ATOM 736 C CA . TYR A 1 93 ? -12.097 -2.028 -4.798 1.00 93.00 93 TYR A CA 1
ATOM 737 C C . TYR A 1 93 ? -10.848 -2.662 -4.198 1.00 93.00 93 TYR A C 1
ATOM 739 O O . TYR A 1 93 ? -10.868 -3.840 -3.854 1.00 93.00 93 TYR A O 1
ATOM 747 N N . VAL A 1 94 ? -9.804 -1.851 -3.997 1.00 95.44 94 VAL A N 1
ATOM 748 C CA . VAL A 1 94 ? -8.566 -2.281 -3.322 1.00 95.44 94 VAL A CA 1
ATOM 749 C C . VAL A 1 94 ? -8.761 -2.372 -1.806 1.00 95.44 94 VAL A C 1
ATOM 751 O O . VAL A 1 94 ? -8.351 -3.339 -1.180 1.00 95.44 94 VAL A O 1
ATOM 754 N N . LEU A 1 95 ? -9.404 -1.367 -1.205 1.00 96.69 95 LEU A N 1
ATOM 755 C CA . LEU A 1 95 ? -9.686 -1.305 0.230 1.00 96.69 95 LEU A CA 1
ATOM 756 C C . LEU A 1 95 ? -11.147 -0.919 0.447 1.00 96.69 95 LEU A C 1
ATOM 758 O O . LEU A 1 95 ? -11.665 -0.029 -0.226 1.00 96.69 95 LEU A O 1
ATOM 762 N N . THR A 1 96 ? -11.793 -1.555 1.420 1.00 96.00 96 THR A N 1
ATOM 763 C CA . THR A 1 96 ? -13.171 -1.248 1.843 1.00 96.00 96 THR A CA 1
ATOM 764 C C . THR A 1 96 ? -13.277 -0.978 3.345 1.00 96.00 96 THR A C 1
ATOM 766 O O . THR A 1 96 ? -14.286 -0.451 3.811 1.00 96.00 96 THR A O 1
ATOM 769 N N . SER A 1 97 ? -12.235 -1.297 4.117 1.00 96.12 97 SER A N 1
ATOM 770 C CA . SER A 1 97 ? -12.152 -1.010 5.545 1.00 96.12 97 SER A CA 1
ATOM 771 C C . SER A 1 97 ? -11.935 0.490 5.800 1.00 96.12 97 SER A C 1
ATOM 773 O O . SER A 1 97 ? -10.914 1.032 5.360 1.00 96.12 97 SER A O 1
ATOM 775 N N . PRO A 1 98 ? -12.830 1.170 6.550 1.00 96.94 98 PRO A N 1
ATOM 776 C CA . PRO A 1 98 ? -12.721 2.607 6.815 1.00 96.94 98 PRO A CA 1
ATOM 777 C C . PRO A 1 98 ? -11.377 3.012 7.426 1.00 96.94 98 PRO A C 1
ATOM 779 O O . PRO A 1 98 ? -10.751 3.959 6.963 1.00 96.94 98 PRO A O 1
ATOM 782 N N . ARG A 1 99 ? -10.876 2.241 8.402 1.00 97.94 99 ARG A N 1
ATOM 783 C CA . ARG A 1 99 ? -9.597 2.534 9.071 1.00 97.94 99 ARG A CA 1
ATOM 784 C C . ARG A 1 99 ? -8.401 2.411 8.133 1.00 97.94 99 ARG A C 1
ATOM 786 O O . ARG A 1 99 ? -7.437 3.155 8.257 1.00 97.94 99 ARG A O 1
ATOM 793 N N . SER A 1 100 ? -8.444 1.458 7.205 1.00 98.00 100 SER A N 1
ATOM 794 C CA . SER A 1 100 ? -7.381 1.288 6.213 1.00 98.00 100 SER A CA 1
ATOM 795 C C . SER A 1 100 ? -7.380 2.414 5.188 1.00 98.00 100 SER A C 1
ATOM 797 O O . SER A 1 100 ? -6.313 2.912 4.845 1.00 98.00 100 SER A O 1
ATOM 799 N N . LEU A 1 101 ? -8.562 2.854 4.750 1.00 98.19 101 LEU A N 1
ATOM 800 C CA . LEU A 1 101 ? -8.693 4.019 3.877 1.00 98.19 101 LEU A CA 1
ATOM 801 C C . LEU A 1 101 ? -8.200 5.296 4.568 1.00 98.19 101 LEU A C 1
ATOM 803 O O . LEU A 1 101 ? -7.461 6.070 3.962 1.00 98.19 101 LEU A O 1
ATOM 807 N N . GLU A 1 102 ? -8.543 5.487 5.842 1.00 98.50 102 GLU A N 1
ATOM 808 C CA . GLU A 1 102 ? -8.055 6.619 6.630 1.00 98.50 102 GLU A CA 1
ATOM 809 C C . GLU A 1 102 ? -6.530 6.584 6.800 1.00 98.50 102 GLU A C 1
ATOM 811 O O . GLU A 1 102 ? -5.873 7.602 6.596 1.00 98.50 102 GLU A O 1
ATOM 816 N N . ALA A 1 103 ? -5.944 5.421 7.100 1.00 98.56 103 ALA A N 1
ATOM 817 C CA . ALA A 1 103 ? -4.494 5.277 7.229 1.00 98.56 103 ALA A CA 1
ATOM 818 C C . ALA A 1 103 ? -3.756 5.650 5.934 1.00 98.56 103 ALA A C 1
ATOM 820 O O . ALA A 1 103 ? -2.784 6.404 5.970 1.00 98.56 103 ALA A O 1
ATOM 821 N N . CYS A 1 104 ? -4.250 5.175 4.785 1.00 98.31 104 CYS A N 1
ATOM 822 C CA . CYS A 1 104 ? -3.730 5.552 3.471 1.00 98.31 104 CYS A CA 1
ATOM 823 C C . CYS A 1 104 ? -3.824 7.067 3.234 1.00 98.31 104 CYS A C 1
ATOM 825 O O . CYS A 1 104 ? -2.846 7.680 2.807 1.00 98.31 104 CYS A O 1
ATOM 827 N N . ALA A 1 105 ? -4.960 7.685 3.575 1.00 98.31 105 ALA A N 1
ATOM 828 C CA . ALA A 1 105 ? -5.157 9.126 3.437 1.00 98.31 105 ALA A CA 1
ATOM 829 C C . ALA A 1 105 ? -4.201 9.939 4.329 1.00 98.31 105 ALA A C 1
ATOM 831 O O . ALA A 1 105 ? -3.583 10.886 3.845 1.00 98.31 105 ALA A O 1
ATOM 832 N N . ARG A 1 106 ? -4.015 9.546 5.599 1.00 98.25 106 ARG A N 1
ATOM 833 C CA . ARG A 1 106 ? -3.061 10.188 6.525 1.00 98.25 106 ARG A CA 1
ATOM 834 C C . ARG A 1 106 ? -1.608 10.041 6.065 1.00 98.25 106 ARG A C 1
ATOM 836 O O . ARG A 1 106 ? -0.815 10.957 6.255 1.00 98.25 106 ARG A O 1
ATOM 843 N N . CYS A 1 107 ? -1.268 8.916 5.437 1.00 97.88 107 CYS A N 1
ATOM 844 C CA . CYS A 1 107 ? 0.066 8.677 4.882 1.00 97.88 107 CYS A CA 1
ATOM 845 C C . CYS A 1 107 ? 0.286 9.320 3.501 1.00 97.88 107 CYS A C 1
ATOM 847 O O . CYS A 1 107 ? 1.412 9.305 3.011 1.00 97.88 107 CYS A O 1
ATOM 849 N N . GLY A 1 108 ? -0.759 9.853 2.855 1.00 97.94 108 GLY A N 1
ATOM 850 C CA . GLY A 1 108 ? -0.683 10.370 1.484 1.00 97.94 108 GLY A CA 1
ATOM 851 C C . GLY A 1 108 ? -0.448 9.291 0.419 1.00 97.94 108 GLY A C 1
ATOM 852 O O . GLY A 1 108 ? 0.027 9.602 -0.669 1.00 97.94 108 GLY A O 1
ATOM 853 N N . VAL A 1 109 ? -0.764 8.029 0.722 1.00 98.25 109 VAL A N 1
ATOM 854 C CA . VAL A 1 109 ? -0.559 6.880 -0.171 1.00 98.25 109 VAL A CA 1
ATOM 855 C C . VAL A 1 109 ? -1.888 6.491 -0.805 1.00 98.25 109 VAL A C 1
ATOM 857 O O . VAL A 1 109 ? -2.871 6.261 -0.100 1.00 98.25 109 VAL A O 1
ATOM 860 N N . LYS A 1 110 ? -1.943 6.364 -2.135 1.00 97.94 110 LYS A N 1
ATOM 861 C CA . LYS A 1 110 ? -3.148 5.844 -2.798 1.00 97.94 110 LYS A CA 1
ATOM 862 C C . LYS A 1 110 ? -3.220 4.321 -2.636 1.00 97.94 110 LYS A C 1
ATOM 864 O O . LYS A 1 110 ? -2.203 3.661 -2.833 1.00 97.94 110 LYS A O 1
ATOM 869 N N . PRO A 1 111 ? -4.404 3.725 -2.394 1.00 97.00 111 PRO A N 1
ATOM 870 C CA . PRO A 1 111 ? -4.533 2.269 -2.273 1.00 97.00 111 PRO A CA 1
ATOM 871 C C . PRO A 1 111 ? -3.953 1.492 -3.467 1.00 97.00 111 PRO A C 1
ATOM 873 O O . PRO A 1 111 ? -3.325 0.458 -3.279 1.00 97.00 111 PRO A O 1
ATOM 876 N N . VAL A 1 112 ? -4.093 2.026 -4.686 1.00 96.12 112 VAL A N 1
ATOM 877 C CA . VAL A 1 112 ? -3.557 1.421 -5.921 1.00 96.12 112 VAL A CA 1
ATOM 878 C C . VAL A 1 112 ? -2.026 1.313 -5.904 1.00 96.12 112 VAL A C 1
ATOM 880 O O . VAL A 1 112 ? -1.479 0.387 -6.489 1.00 96.12 112 VAL A O 1
ATOM 883 N N . GLU A 1 113 ? -1.317 2.205 -5.204 1.00 96.50 113 GLU A N 1
ATOM 884 C CA . GLU A 1 113 ? 0.150 2.157 -5.105 1.00 96.50 113 GLU A CA 1
ATOM 885 C C . GLU A 1 113 ? 0.655 0.992 -4.249 1.00 96.50 113 GLU A C 1
ATOM 887 O O . GLU A 1 113 ? 1.828 0.645 -4.345 1.00 96.50 113 GLU A O 1
ATOM 892 N N . LEU A 1 114 ? -0.206 0.396 -3.417 1.00 96.81 114 LEU A N 1
ATOM 893 C CA . LEU A 1 114 ? 0.139 -0.747 -2.568 1.00 96.81 114 LEU A CA 1
ATOM 894 C C . LEU A 1 114 ? 0.055 -2.086 -3.315 1.00 96.81 114 LEU A C 1
ATOM 896 O O . LEU A 1 114 ? 0.584 -3.088 -2.816 1.00 96.81 114 LEU A O 1
ATOM 900 N N . LEU A 1 115 ? -0.593 -2.107 -4.487 1.00 95.06 115 LEU A N 1
ATOM 901 C CA . LEU A 1 115 ? -0.773 -3.307 -5.298 1.00 95.06 115 LEU A CA 1
ATOM 902 C C . LEU A 1 115 ? 0.556 -3.773 -5.901 1.00 95.06 115 LEU A C 1
ATOM 904 O O . LEU A 1 115 ? 1.321 -2.944 -6.388 1.00 95.06 115 LEU A O 1
ATOM 908 N N . PRO A 1 116 ? 0.836 -5.085 -5.912 1.00 93.88 116 PRO A N 1
ATOM 909 C CA . PRO A 1 116 ? 1.955 -5.623 -6.669 1.00 93.88 116 PRO A CA 1
ATOM 910 C C . PRO A 1 116 ? 1.810 -5.301 -8.160 1.00 93.88 116 PRO A C 1
ATOM 912 O O . PRO A 1 116 ? 0.716 -5.361 -8.721 1.00 93.88 116 PRO A O 1
ATOM 915 N N . ARG A 1 117 ? 2.933 -5.008 -8.813 1.00 94.25 117 ARG A N 1
ATOM 916 C CA . ARG A 1 117 ? 3.025 -4.888 -10.272 1.00 94.25 117 ARG A CA 1
ATOM 917 C C . ARG A 1 117 ? 3.959 -5.952 -10.818 1.00 94.25 117 ARG A C 1
ATOM 919 O O . ARG A 1 117 ? 4.871 -6.385 -10.120 1.00 94.25 117 ARG A O 1
ATOM 926 N N . LEU A 1 118 ? 3.768 -6.363 -12.066 1.00 94.94 118 LEU A N 1
ATOM 927 C CA . LEU A 1 118 ? 4.634 -7.363 -12.683 1.00 94.94 118 LEU A CA 1
ATOM 928 C C . LEU A 1 118 ? 5.844 -6.695 -13.335 1.00 94.94 118 LEU A C 1
ATOM 930 O O . LEU A 1 118 ? 5.746 -5.595 -13.874 1.00 94.94 118 LEU A O 1
ATOM 934 N N . LEU A 1 119 ? 6.983 -7.394 -13.363 1.00 95.12 119 LEU A N 1
ATOM 935 C CA . LEU A 1 119 ? 8.191 -6.925 -14.056 1.00 95.12 119 LEU A CA 1
ATOM 936 C C . LEU A 1 119 ? 7.925 -6.607 -15.542 1.00 95.12 119 LEU A C 1
ATOM 938 O O . LEU A 1 119 ? 8.501 -5.671 -16.097 1.00 95.12 119 LEU A O 1
ATOM 942 N N . SER A 1 120 ? 7.022 -7.355 -16.178 1.00 95.06 120 SER A N 1
ATOM 943 C CA . SER A 1 120 ? 6.598 -7.134 -17.564 1.00 95.06 120 SER A CA 1
ATOM 944 C C . SER A 1 120 ? 5.962 -5.760 -17.790 1.00 95.06 120 SER A C 1
ATOM 946 O O . SER A 1 120 ? 6.109 -5.202 -18.878 1.00 95.06 120 SER A O 1
ATOM 948 N N . ASP A 1 121 ? 5.309 -5.181 -16.779 1.00 95.00 121 ASP A N 1
ATOM 949 C CA . ASP A 1 121 ? 4.738 -3.836 -16.873 1.00 95.00 121 ASP A CA 1
ATOM 950 C C . ASP A 1 121 ? 5.847 -2.784 -16.979 1.00 95.00 121 ASP A C 1
ATOM 952 O O . ASP A 1 121 ? 5.772 -1.894 -17.821 1.00 95.00 121 ASP A O 1
ATOM 956 N N . PHE A 1 122 ? 6.936 -2.946 -16.219 1.00 95.19 122 PHE A N 1
ATOM 957 C CA . PHE A 1 122 ? 8.109 -2.063 -16.290 1.00 95.19 122 PHE A CA 1
ATOM 958 C C . PHE A 1 122 ? 8.863 -2.207 -17.615 1.00 95.19 122 PHE A C 1
ATOM 960 O O . PHE A 1 122 ? 9.347 -1.220 -18.164 1.00 95.19 122 PHE A O 1
ATOM 967 N N . ALA A 1 123 ? 8.936 -3.424 -18.162 1.00 94.31 123 ALA A N 1
ATOM 968 C CA . ALA A 1 123 ? 9.523 -3.648 -19.481 1.00 94.31 123 ALA A CA 1
ATOM 969 C C . ALA A 1 123 ? 8.720 -2.952 -20.598 1.00 94.31 123 ALA A C 1
ATOM 971 O O . ALA A 1 123 ? 9.307 -2.453 -21.556 1.00 94.31 123 ALA A O 1
ATOM 972 N N . ARG A 1 124 ? 7.386 -2.885 -20.466 1.00 94.38 124 ARG A N 1
ATOM 973 C CA . ARG A 1 124 ? 6.502 -2.190 -21.416 1.00 94.38 124 ARG A CA 1
ATOM 974 C C . ARG A 1 124 ? 6.510 -0.668 -21.243 1.00 94.38 124 ARG A C 1
ATOM 976 O O . ARG A 1 124 ? 6.346 0.039 -22.230 1.00 94.38 124 ARG A O 1
ATOM 983 N N . GLU A 1 125 ? 6.699 -0.166 -20.025 1.00 91.31 125 GLU A N 1
ATOM 984 C CA . GLU A 1 125 ? 6.790 1.274 -19.727 1.00 91.31 125 GLU A CA 1
ATOM 985 C C . GLU A 1 125 ? 8.068 1.926 -20.274 1.00 91.31 125 GLU A C 1
ATOM 987 O O . GLU A 1 125 ? 8.071 3.121 -20.564 1.00 91.31 125 GLU A O 1
ATOM 992 N N . ALA A 1 126 ? 9.140 1.150 -20.451 1.00 85.75 126 ALA A N 1
ATOM 993 C CA . ALA A 1 126 ? 10.426 1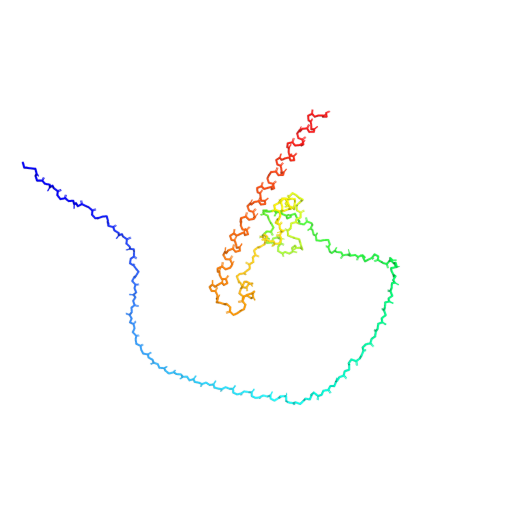.627 -20.950 1.00 85.75 126 ALA A CA 1
ATOM 994 C C . ALA A 1 126 ? 10.845 0.898 -22.245 1.00 85.75 126 ALA A C 1
ATOM 996 O O . ALA A 1 126 ? 11.856 0.185 -22.255 1.00 85.75 126 ALA A O 1
ATOM 997 N N . PRO A 1 127 ? 10.115 1.070 -23.367 1.00 85.94 127 PRO A N 1
ATOM 998 C CA . PRO A 1 127 ? 10.507 0.466 -24.634 1.00 85.94 127 PRO A CA 1
ATOM 999 C C . PRO A 1 127 ? 11.899 0.966 -25.051 1.00 85.94 127 PRO A C 1
ATOM 1001 O O . PRO A 1 127 ? 12.265 2.118 -24.820 1.00 85.94 127 PRO A O 1
ATOM 1004 N N . GLY A 1 128 ? 12.712 0.075 -25.618 1.00 88.62 128 GLY A N 1
ATOM 1005 C CA . GLY A 1 128 ? 14.095 0.378 -26.007 1.00 88.62 128 GLY A CA 1
ATOM 1006 C C . GLY A 1 128 ? 15.121 0.339 -24.867 1.00 88.62 128 GLY A C 1
ATOM 1007 O O . GLY A 1 128 ? 16.316 0.454 -25.132 1.00 88.62 128 GLY A O 1
ATOM 1008 N N . HIS A 1 129 ? 14.700 0.121 -23.617 1.00 92.38 129 HIS A N 1
ATOM 1009 C CA . HIS A 1 129 ? 15.617 -0.119 -22.502 1.00 92.38 129 HIS A CA 1
ATOM 1010 C C . HIS A 1 129 ? 15.902 -1.615 -22.335 1.00 92.38 129 HIS A C 1
ATOM 1012 O O . HIS A 1 129 ? 15.095 -2.477 -22.683 1.00 92.38 129 HIS A O 1
ATOM 1018 N N . SER A 1 130 ? 17.074 -1.944 -21.783 1.00 94.38 130 SER A N 1
ATOM 1019 C CA . SER A 1 130 ? 17.430 -3.342 -21.519 1.00 94.38 130 SER A CA 1
ATOM 1020 C C . SER A 1 130 ? 16.593 -3.941 -20.384 1.00 94.38 130 SER A C 1
ATOM 1022 O O . SER A 1 130 ? 16.202 -3.247 -19.444 1.00 94.38 130 SER A O 1
ATOM 1024 N N . MET A 1 131 ? 16.424 -5.266 -20.401 1.00 94.56 131 MET A N 1
ATOM 1025 C CA . MET A 1 131 ? 15.732 -5.999 -19.332 1.00 94.56 131 MET A CA 1
ATOM 1026 C C . MET A 1 131 ? 16.341 -5.753 -17.938 1.00 94.56 131 MET A C 1
ATOM 1028 O O . MET A 1 131 ? 15.635 -5.745 -16.930 1.00 94.56 131 MET A O 1
ATOM 1032 N N . ARG A 1 132 ? 17.655 -5.491 -17.864 1.00 95.69 132 ARG A N 1
ATOM 1033 C CA . ARG A 1 132 ? 18.334 -5.146 -16.604 1.00 95.69 132 ARG A CA 1
ATOM 1034 C C . ARG A 1 132 ? 17.844 -3.820 -16.024 1.00 95.69 132 ARG A C 1
ATOM 1036 O O . ARG A 1 132 ? 17.690 -3.717 -14.812 1.00 95.69 132 ARG A O 1
ATOM 1043 N N . VAL A 1 133 ? 17.571 -2.828 -16.874 1.00 96.00 133 VAL A N 1
ATOM 1044 C CA . VAL A 1 133 ? 17.029 -1.531 -16.438 1.00 96.00 133 VAL A CA 1
ATOM 1045 C C . VAL A 1 133 ? 15.611 -1.710 -15.900 1.00 96.00 133 VAL A C 1
ATOM 1047 O O . VAL A 1 133 ? 15.326 -1.241 -14.802 1.00 96.00 133 VAL A O 1
ATOM 1050 N N . ALA A 1 134 ? 14.762 -2.463 -16.608 1.00 95.75 134 ALA A N 1
ATOM 1051 C CA . ALA A 1 134 ? 13.410 -2.780 -16.141 1.00 95.75 134 ALA A CA 1
ATOM 1052 C C . ALA A 1 134 ? 13.422 -3.502 -14.781 1.00 95.75 134 ALA A C 1
ATOM 1054 O O . ALA A 1 134 ? 12.647 -3.162 -13.891 1.00 95.75 134 ALA A O 1
ATOM 1055 N N . THR A 1 135 ? 14.358 -4.440 -14.591 1.00 96.31 135 THR A N 1
ATOM 1056 C CA . THR A 1 135 ? 14.552 -5.141 -13.309 1.00 96.31 135 THR A CA 1
ATOM 1057 C C . THR A 1 135 ? 14.926 -4.166 -12.193 1.00 96.31 135 THR A C 1
ATOM 1059 O O . THR A 1 135 ? 14.315 -4.190 -11.129 1.00 96.31 135 THR A O 1
ATOM 1062 N N . GLY A 1 136 ? 15.861 -3.245 -12.450 1.00 96.25 136 GLY A N 1
ATOM 1063 C CA . GLY A 1 136 ? 16.228 -2.212 -11.481 1.00 96.25 136 GLY A CA 1
ATOM 1064 C C . GLY A 1 136 ? 15.056 -1.297 -11.104 1.00 96.25 136 GLY A C 1
ATOM 1065 O O . GLY A 1 136 ? 14.866 -0.997 -9.927 1.00 96.25 136 GLY A O 1
ATOM 1066 N N . MET A 1 137 ? 14.231 -0.894 -12.076 1.00 95.69 137 MET A N 1
ATOM 1067 C CA . MET A 1 137 ? 13.024 -0.099 -11.810 1.00 95.69 137 MET A CA 1
ATOM 1068 C C . MET A 1 137 ? 12.014 -0.860 -10.946 1.00 95.69 137 MET A C 1
ATOM 1070 O O . MET A 1 137 ? 11.490 -0.298 -9.984 1.00 95.69 137 MET A O 1
ATOM 1074 N N . PHE A 1 138 ? 11.782 -2.139 -11.250 1.00 96.94 138 PHE A N 1
ATOM 1075 C CA . PHE A 1 138 ? 10.903 -3.007 -10.470 1.00 96.94 138 PHE A CA 1
ATOM 1076 C C . PHE A 1 138 ? 11.387 -3.170 -9.023 1.00 96.94 138 PHE A C 1
ATOM 1078 O O . PHE A 1 138 ? 10.596 -3.048 -8.092 1.00 96.94 138 PHE A O 1
ATOM 1085 N N . GLU A 1 139 ? 12.687 -3.376 -8.807 1.00 97.50 139 GLU A N 1
ATOM 1086 C CA . GLU A 1 139 ? 13.249 -3.504 -7.458 1.00 97.50 139 GLU A CA 1
ATOM 1087 C C . GLU A 1 139 ? 13.075 -2.232 -6.623 1.00 97.50 139 GLU A C 1
ATOM 1089 O O . GLU A 1 139 ? 12.765 -2.307 -5.431 1.00 97.50 139 GLU A O 1
ATOM 1094 N N . VAL A 1 140 ? 13.291 -1.060 -7.227 1.00 97.31 140 VAL A N 1
ATOM 1095 C CA . VAL A 1 140 ? 13.075 0.229 -6.554 1.00 97.31 140 VAL A CA 1
ATOM 1096 C C . VAL A 1 140 ? 11.597 0.403 -6.217 1.00 97.31 140 VAL A C 1
ATOM 1098 O O . VAL A 1 140 ? 11.275 0.758 -5.082 1.00 97.31 140 VAL A O 1
ATOM 1101 N N . TYR A 1 141 ? 10.710 0.099 -7.166 1.00 97.12 141 TYR A N 1
ATOM 1102 C CA . TYR A 1 141 ? 9.268 0.152 -6.957 1.00 97.12 141 TYR A CA 1
ATOM 1103 C C . TYR A 1 141 ? 8.819 -0.768 -5.818 1.00 97.12 141 TYR A C 1
ATOM 1105 O O . TYR A 1 141 ? 8.130 -0.313 -4.912 1.00 97.12 141 TYR A O 1
ATOM 1113 N N . GLU A 1 142 ? 9.243 -2.033 -5.803 1.00 97.88 142 GLU A N 1
ATOM 1114 C CA . GLU A 1 142 ? 8.861 -2.967 -4.742 1.00 97.88 142 GLU A CA 1
ATOM 1115 C C . GLU A 1 142 ? 9.399 -2.517 -3.382 1.00 97.88 142 GLU A C 1
ATOM 1117 O O . GLU A 1 142 ? 8.686 -2.603 -2.382 1.00 97.88 142 GLU A O 1
ATOM 1122 N N . LYS A 1 143 ? 10.628 -1.993 -3.312 1.00 98.19 143 LYS A N 1
ATOM 1123 C CA . LYS A 1 143 ? 11.176 -1.441 -2.062 1.00 98.19 143 LYS A CA 1
ATOM 1124 C C . LYS A 1 143 ? 10.322 -0.286 -1.533 1.00 98.19 143 LYS A C 1
ATOM 1126 O O . LYS A 1 143 ? 9.992 -0.285 -0.344 1.00 98.19 143 LYS A O 1
ATOM 1131 N N . ASP A 1 144 ? 9.948 0.655 -2.399 1.00 98.06 144 ASP A N 1
ATOM 1132 C CA . ASP A 1 144 ? 9.073 1.782 -2.054 1.00 98.06 144 ASP A CA 1
ATOM 1133 C C . ASP A 1 144 ? 7.670 1.306 -1.647 1.00 98.06 144 ASP A C 1
ATOM 1135 O O . ASP A 1 144 ? 7.172 1.668 -0.580 1.00 98.06 144 ASP A O 1
ATOM 1139 N N . ARG A 1 145 ? 7.071 0.395 -2.422 1.00 98.00 145 ARG A N 1
ATOM 1140 C CA . ARG A 1 145 ? 5.763 -0.212 -2.140 1.00 98.00 145 ARG A CA 1
ATOM 1141 C C . ARG A 1 145 ? 5.724 -0.855 -0.757 1.00 98.00 145 ARG A C 1
ATOM 1143 O O . ARG A 1 145 ? 4.803 -0.608 0.021 1.00 98.00 145 ARG A O 1
ATOM 1150 N N . HIS A 1 146 ? 6.744 -1.638 -0.406 1.00 98.38 146 HIS A N 1
ATOM 1151 C CA . HIS A 1 146 ? 6.839 -2.251 0.918 1.00 98.38 146 HIS A CA 1
ATOM 1152 C C . HIS A 1 146 ? 7.021 -1.213 2.031 1.00 98.38 146 HIS A C 1
ATOM 1154 O O . HIS A 1 146 ? 6.485 -1.399 3.125 1.00 98.38 146 HIS A O 1
ATOM 1160 N N . ALA A 1 147 ? 7.770 -0.133 1.789 1.00 98.44 147 ALA A N 1
ATOM 1161 C CA . ALA A 1 147 ? 7.921 0.950 2.758 1.00 98.44 147 ALA A CA 1
ATOM 1162 C C . ALA A 1 147 ? 6.585 1.663 3.017 1.00 98.44 147 ALA A C 1
ATOM 1164 O O . ALA A 1 147 ? 6.176 1.775 4.175 1.00 98.44 147 ALA A O 1
ATOM 1165 N N . LYS A 1 148 ? 5.864 2.034 1.952 1.00 98.38 148 LYS A N 1
ATOM 1166 C CA . LYS A 1 148 ? 4.517 2.621 2.021 1.00 98.38 148 LYS A CA 1
ATOM 1167 C C . LYS A 1 148 ? 3.529 1.712 2.745 1.00 98.38 148 LYS A C 1
ATOM 1169 O O . LYS A 1 148 ? 2.777 2.179 3.599 1.00 98.38 148 LYS A O 1
ATOM 1174 N N . LEU A 1 149 ? 3.549 0.409 2.455 1.00 98.25 149 LEU A N 1
ATOM 1175 C CA . LEU A 1 149 ? 2.651 -0.552 3.095 1.00 98.25 149 LEU A CA 1
ATOM 1176 C C . LEU A 1 149 ? 2.905 -0.667 4.602 1.00 98.25 149 LEU A C 1
ATOM 1178 O O . LEU A 1 149 ? 1.950 -0.681 5.378 1.00 98.25 149 LEU A O 1
ATOM 1182 N N . ARG A 1 150 ? 4.176 -0.719 5.028 1.00 98.50 150 ARG A N 1
ATOM 1183 C CA . ARG A 1 150 ? 4.529 -0.704 6.457 1.00 98.50 150 ARG A CA 1
ATOM 1184 C C . ARG A 1 150 ? 4.024 0.567 7.130 1.00 98.50 150 ARG A C 1
ATOM 1186 O O . ARG A 1 150 ? 3.298 0.474 8.110 1.00 98.50 150 ARG A O 1
ATOM 1193 N N . GLN A 1 151 ? 4.306 1.726 6.539 1.00 98.44 151 GLN A N 1
ATOM 1194 C CA . GLN A 1 151 ? 3.857 3.013 7.067 1.00 98.44 151 GLN A CA 1
ATOM 1195 C C . GLN A 1 151 ? 2.330 3.073 7.229 1.00 98.44 151 GLN A C 1
ATOM 1197 O O . GLN A 1 151 ? 1.834 3.478 8.277 1.00 98.44 151 GLN A O 1
ATOM 1202 N N . CYS A 1 152 ? 1.573 2.620 6.224 1.00 98.56 152 CYS A N 1
ATOM 1203 C CA . CYS A 1 152 ? 0.112 2.597 6.299 1.00 98.56 152 CYS A CA 1
ATOM 1204 C C . CYS A 1 152 ? -0.395 1.645 7.395 1.00 98.56 152 CYS A C 1
ATOM 1206 O O . CYS A 1 152 ? -1.395 1.936 8.049 1.00 98.56 152 CYS A O 1
ATOM 1208 N N . ARG A 1 153 ? 0.269 0.501 7.612 1.00 98.56 153 ARG A N 1
ATOM 1209 C CA . ARG A 1 153 ? -0.094 -0.442 8.684 1.00 98.56 153 ARG A CA 1
ATOM 1210 C C . ARG A 1 153 ? 0.151 0.162 10.065 1.00 98.56 153 ARG A C 1
ATOM 1212 O O . ARG A 1 153 ? -0.737 0.074 10.911 1.00 98.56 153 ARG A O 1
ATOM 1219 N N . ASP A 1 154 ? 1.284 0.830 10.252 1.00 98.56 154 ASP A N 1
ATOM 1220 C CA . ASP A 1 154 ? 1.614 1.517 11.503 1.00 98.56 154 ASP A CA 1
ATOM 1221 C C . ASP A 1 154 ? 0.606 2.644 11.792 1.00 98.56 154 ASP A C 1
ATOM 1223 O O . ASP A 1 154 ? 0.105 2.781 12.908 1.00 98.56 154 ASP A O 1
ATOM 1227 N N . GLU A 1 155 ? 0.235 3.426 10.773 1.00 98.50 155 GLU A N 1
ATOM 1228 C CA . GLU A 1 155 ? -0.751 4.500 10.926 1.00 98.50 155 GLU A CA 1
ATOM 1229 C C . GLU A 1 155 ? -2.157 3.958 11.217 1.00 98.50 155 GLU A C 1
ATOM 1231 O O . GLU A 1 155 ? -2.874 4.498 12.060 1.00 98.50 155 GLU A O 1
ATOM 1236 N N . ARG A 1 156 ? -2.545 2.833 10.60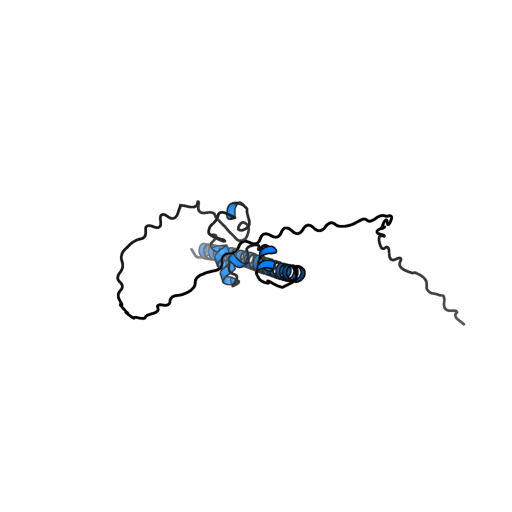4 1.00 98.38 156 ARG A N 1
ATOM 1237 C CA . ARG A 1 156 ? -3.791 2.134 10.956 1.00 98.38 156 ARG A CA 1
ATOM 1238 C C . ARG A 1 156 ? -3.793 1.718 12.423 1.00 98.38 156 ARG A C 1
ATOM 1240 O O . ARG A 1 156 ? -4.828 1.828 13.079 1.00 98.38 156 ARG A O 1
ATOM 1247 N N . GLU A 1 157 ? -2.672 1.223 12.939 1.00 98.44 157 GLU A N 1
ATOM 1248 C CA . GLU A 1 157 ? -2.570 0.862 14.351 1.00 98.44 157 GLU A CA 1
ATOM 1249 C C . GLU A 1 157 ? -2.730 2.090 15.256 1.00 98.44 157 GLU A C 1
ATOM 1251 O O . GLU A 1 157 ? -3.496 2.038 16.222 1.00 98.44 157 GLU A O 1
ATOM 1256 N N . ARG A 1 158 ? -2.107 3.220 14.903 1.00 98.38 158 ARG A N 1
ATOM 1257 C CA . ARG A 1 158 ? -2.300 4.491 15.620 1.00 98.38 158 ARG A CA 1
ATOM 1258 C C . ARG A 1 158 ? -3.761 4.923 15.642 1.00 98.38 158 ARG A C 1
ATOM 1260 O O . ARG A 1 158 ? -4.266 5.242 16.716 1.00 98.38 158 ARG A O 1
ATOM 1267 N N . ILE A 1 159 ? -4.462 4.857 14.507 1.00 98.00 159 ILE A N 1
ATOM 1268 C CA . ILE A 1 159 ? -5.903 5.153 14.427 1.00 98.00 159 ILE A CA 1
ATOM 1269 C C . ILE A 1 159 ? -6.686 4.263 15.399 1.00 98.00 159 ILE A C 1
ATOM 1271 O O . ILE A 1 159 ? -7.466 4.765 16.206 1.00 98.00 159 ILE A O 1
ATOM 1275 N N . VAL A 1 160 ? -6.443 2.948 15.386 1.00 97.62 160 VAL A N 1
ATOM 1276 C CA . VAL A 1 160 ? -7.128 2.001 16.284 1.00 97.62 160 VAL A CA 1
ATOM 1277 C C . VAL A 1 160 ? -6.870 2.332 17.759 1.00 97.62 160 VAL A C 1
ATOM 1279 O O . VAL A 1 160 ? -7.791 2.286 18.580 1.00 97.62 160 VAL A O 1
ATOM 1282 N N . GLN A 1 161 ? -5.633 2.675 18.118 1.00 97.81 161 GLN A N 1
ATOM 1283 C CA . GLN A 1 161 ? -5.281 3.044 19.490 1.00 97.81 161 GLN A CA 1
ATOM 1284 C C . GLN A 1 161 ? -5.924 4.376 19.911 1.00 97.81 161 GLN A C 1
ATOM 1286 O O . GLN A 1 161 ? -6.448 4.482 21.023 1.00 97.81 161 GLN A O 1
ATOM 1291 N N . GLU A 1 162 ? -5.942 5.376 19.028 1.00 97.06 162 GLU A N 1
ATOM 1292 C CA . GLU A 1 162 ? -6.612 6.660 19.251 1.00 97.06 162 GLU A CA 1
ATOM 1293 C C . GLU A 1 162 ? -8.118 6.491 19.451 1.00 97.06 162 GLU A C 1
ATOM 1295 O O . GLU A 1 162 ? -8.675 7.067 20.388 1.00 97.06 162 GLU A O 1
ATOM 1300 N N . GLU A 1 163 ? -8.772 5.691 18.606 1.00 95.75 163 GLU A N 1
ATOM 1301 C CA . GLU A 1 163 ? -10.192 5.350 18.727 1.00 95.75 163 GLU A CA 1
ATOM 1302 C C . GLU A 1 163 ? -10.479 4.681 20.070 1.00 95.75 163 GLU A C 1
ATOM 1304 O O . GLU A 1 163 ? -11.377 5.112 20.794 1.00 95.75 163 GLU A O 1
ATOM 1309 N N . LYS A 1 164 ? -9.677 3.680 20.453 1.00 95.94 164 LYS A N 1
ATOM 1310 C CA . LYS A 1 164 ? -9.818 2.992 21.741 1.00 95.94 164 LYS A CA 1
ATOM 1311 C C . LYS A 1 164 ? -9.672 3.964 22.912 1.00 95.94 164 LYS A C 1
ATOM 1313 O O . LYS A 1 164 ? -10.484 3.937 23.835 1.00 95.94 164 LYS A O 1
ATOM 1318 N N . ARG A 1 165 ? -8.669 4.847 22.875 1.00 96.62 165 ARG A N 1
ATOM 1319 C CA . ARG A 1 165 ? -8.451 5.864 23.914 1.00 96.62 165 ARG A CA 1
ATOM 1320 C C . ARG A 1 165 ? -9.631 6.836 24.004 1.00 96.62 165 ARG A C 1
ATOM 1322 O O . ARG A 1 165 ? -10.080 7.138 25.106 1.00 96.62 165 ARG A O 1
ATOM 1329 N N . LYS A 1 166 ? -10.141 7.312 22.864 1.00 95.50 166 LYS A N 1
ATOM 1330 C CA . LYS A 1 166 ? -11.312 8.202 22.799 1.00 95.50 166 LYS A CA 1
ATOM 1331 C C . LYS A 1 166 ? -12.567 7.509 23.335 1.00 95.50 166 LYS A C 1
ATOM 1333 O O . LYS A 1 166 ? -13.276 8.101 24.138 1.00 95.50 166 LYS A O 1
ATOM 1338 N N . ALA A 1 167 ? -12.808 6.256 22.957 1.00 94.44 167 ALA A N 1
ATOM 1339 C CA . ALA A 1 167 ? -13.953 5.482 23.431 1.00 94.44 167 ALA A CA 1
ATOM 1340 C C . ALA A 1 167 ? -13.934 5.297 24.958 1.00 94.44 167 ALA A C 1
ATOM 1342 O O . ALA A 1 167 ? -14.953 5.509 25.611 1.00 94.44 167 ALA A O 1
ATOM 1343 N N . LEU A 1 168 ? -12.770 4.979 25.540 1.00 94.50 168 LEU A N 1
ATOM 1344 C CA . LEU A 1 168 ? -12.606 4.887 26.996 1.00 94.50 168 LEU A CA 1
ATOM 1345 C C . LEU A 1 168 ? -12.850 6.232 27.691 1.00 94.50 168 LEU A C 1
ATOM 1347 O O . LEU A 1 168 ? -13.508 6.275 28.723 1.00 94.50 168 LEU A O 1
ATOM 1351 N N . GLN A 1 169 ? -12.359 7.334 27.120 1.00 93.31 169 GLN A N 1
ATOM 1352 C CA . GLN A 1 169 ? -12.595 8.672 27.663 1.00 93.31 169 GLN A CA 1
ATOM 1353 C C . GLN A 1 169 ? -14.085 9.042 27.654 1.00 93.31 169 GLN A C 1
ATOM 1355 O O . GLN A 1 169 ? -14.585 9.577 28.637 1.00 93.31 169 GLN A O 1
ATOM 1360 N N . VAL A 1 170 ? -14.799 8.737 26.568 1.00 95.38 170 VAL A N 1
ATOM 1361 C CA . VAL A 1 170 ? -16.251 8.961 26.476 1.00 95.38 170 VAL A CA 1
ATOM 1362 C C . VAL A 1 170 ? -17.001 8.109 27.502 1.00 95.38 170 VAL A C 1
ATOM 1364 O O . VAL A 1 170 ? -17.930 8.604 28.127 1.00 95.38 170 VAL A O 1
ATOM 1367 N N . ALA A 1 171 ? -16.581 6.862 27.723 1.00 93.50 171 ALA A N 1
ATOM 1368 C CA . ALA A 1 171 ? -17.197 5.981 28.715 1.00 93.50 171 ALA A CA 1
ATOM 1369 C C . ALA A 1 171 ? -16.987 6.441 30.170 1.00 93.50 171 ALA A C 1
ATOM 1371 O O . ALA A 1 171 ? -17.812 6.124 31.014 1.00 93.50 171 ALA A O 1
ATOM 1372 N N . LEU A 1 172 ? -15.906 7.172 30.469 1.00 93.06 172 LEU A N 1
ATOM 1373 C CA . LEU A 1 172 ? -15.648 7.737 31.802 1.00 93.06 172 LEU A CA 1
ATOM 1374 C C . LEU A 1 172 ? -16.385 9.061 32.059 1.00 93.06 172 LEU A C 1
ATOM 1376 O O . LEU A 1 172 ? -16.506 9.471 33.209 1.00 93.06 172 LEU A O 1
ATOM 1380 N N . ASN A 1 173 ? -16.827 9.741 30.999 1.00 88.06 173 ASN A N 1
ATOM 1381 C CA . ASN A 1 173 ? -17.478 11.050 31.073 1.00 88.06 173 ASN A CA 1
ATOM 1382 C C . ASN A 1 173 ? -19.020 10.975 31.024 1.00 88.06 173 ASN A C 1
ATOM 1384 O O . ASN A 1 173 ? -19.659 12.025 31.099 1.00 88.06 173 ASN A O 1
ATOM 1388 N N . ASN A 1 174 ? -19.596 9.776 30.870 1.00 65.38 174 ASN A N 1
ATOM 1389 C CA . ASN A 1 174 ? -21.040 9.494 30.904 1.00 65.38 174 ASN A CA 1
ATOM 1390 C C . ASN A 1 174 ? -21.414 8.754 32.190 1.00 65.38 174 ASN A C 1
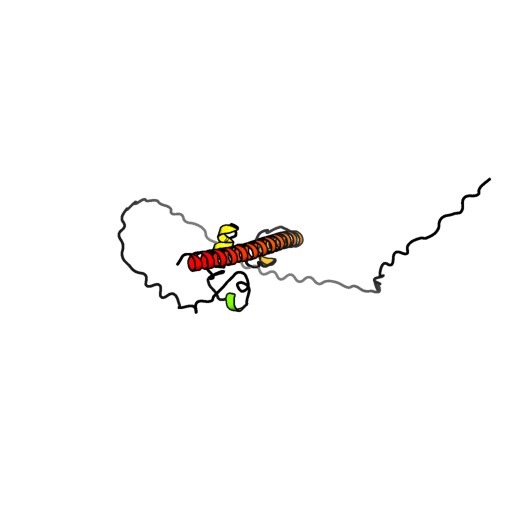ATOM 1392 O O . ASN A 1 174 ? -22.575 8.914 32.625 1.00 65.38 174 ASN A O 1
#

Foldseek 3Di:
DDDDDDDDDDDDDDDDDDDDDDDDDDDDDDDDDDDDDDDDDDDDDDDDDDDDDDDDDDDDDDDDPPPPPPPPDPQDAAALPPLQPPVNPPPPDSHDDPLLVVLCVVLVHDSVLLDQDDLVVLCVVDDPDDSVVSVVVNVVSVVVSVVSSVSSVVSSVVVVVVVVVVVVVVVVVD

pLDDT: mean 72.69, std 26.52, range [27.8, 98.56]

Organism: Clarias magur (NCBI:txid1594786)

Sequence (174 aa):
MVDPLEPEDQNKIKRPYFETPAAASEAPCLPEQDEDREKEKTALDPQEQEPQEQVASEQSPQVSQLQNSEPEHPKLHLDLYNFDSPVAEGSRYVLTSPRSLEACARCGVKPVELLPRLLSDFAREAPGHSMRVATGMFEVYEKDRHAKLRQCRDERERIVQEEKRKALQVALNN

Secondary structure (DSSP, 8-state):
--PPPP--------PPP--------------------------------------------------------------TTTTTSTTTTT-S-S---HHHHHHHHHHT--GGGGS---HHHHHHHSTTS-HHHHHHHHHHHHHHHHHHHHHHHHHHHHHHHHHHHHHHHHHH--

InterPro domains:
  IPR029090 Protein of unknown function DUF4659 [PTHR33663] (1-170)

Radius of gyration: 33.56 Å; chains: 1; bounding box: 105×58×87 Å